Protein AF-A0A081AVR0-F1 (afdb_monomer)

Secondary structure (DSSP, 8-state):
------TTHHHHHHHHHHHHHHHHHHHHHHHHHHHS-TT-HHHHHHHHHHHHHHHHHHHHHHHHHHHHHHHHHHHHHS----------

InterPro domains:
  IPR028036 Distal membrane-arm assembly complex protein 1-like domain [PF15055] (10-32)

pLDDT: mean 73.49, std 20.42, range [31.08, 95.56]

Nearest PDB structures (foldseek):
  6grj-assembly1_B  TM=6.802E-01  e=3.804E+00  Aeromonas hydrophila
  7a0g-assembly1_III  TM=4.298E-01  e=4.035E+00  Serratia marcescens
  6grj-assembly1_I  TM=4.299E-01  e=5.423E+00  Aeromonas hydrophila

Sequence (88 aa):
MAAESPATEDCLGCRLTGSATLLGVGAYFLNERSKLPRHDLGQRRWLLICAGSFAAAGVWRATTHLFETPAATAAAKSSPTTRPDTQP

Organism: NCBI:txid1317066

Radius of gyration: 22.41 Å; Cα contacts (8 Å, |Δi|>4): 43; chains: 1; bounding box: 58×29×61 Å

Foldseek 3Di:
DDPDDPPPPVLLVVLLVQLVVLQVQLVVLVVVLVVDDPVPVVSNVVSNVSSVVSNVVSVCSNCVVVVCVVVVVVVVVPDDPPDDDDDD

Structure (mmCIF, N/CA/C/O backbone):
data_AF-A0A081AVR0-F1
#
_entry.id   AF-A0A081AVR0-F1
#
loop_
_atom_site.group_PDB
_atom_site.id
_atom_site.type_symbol
_atom_site.label_atom_id
_atom_site.label_alt_id
_atom_site.label_comp_id
_atom_site.label_asym_id
_atom_site.label_entity_id
_atom_site.label_seq_id
_atom_site.pdbx_PDB_ins_code
_atom_site.Cartn_x
_atom_site.Cartn_y
_atom_site.Cartn_z
_atom_site.occupancy
_atom_site.B_iso_or_equiv
_atom_site.auth_seq_id
_atom_site.auth_comp_id
_atom_site.auth_asym_id
_atom_site.auth_atom_id
_atom_site.pdbx_PDB_model_num
ATOM 1 N N . MET A 1 1 ? 30.298 -15.690 -28.915 1.00 31.08 1 MET A N 1
ATOM 2 C CA . MET A 1 1 ? 29.227 -16.028 -27.956 1.00 31.08 1 MET A CA 1
ATOM 3 C C . MET A 1 1 ? 28.499 -14.735 -27.658 1.00 31.08 1 MET A C 1
ATOM 5 O O . MET A 1 1 ?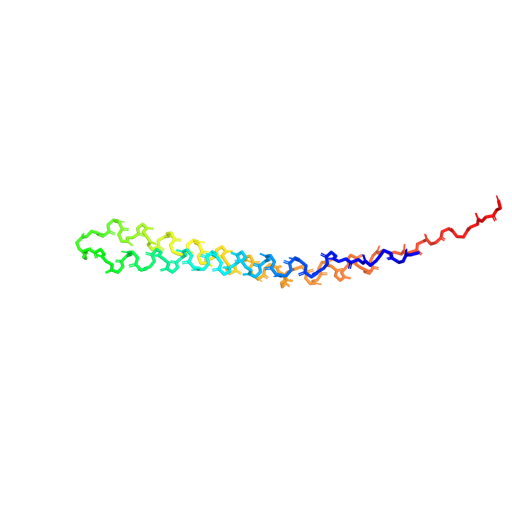 29.156 -13.768 -27.294 1.00 31.08 1 MET A O 1
ATOM 9 N N . ALA A 1 2 ? 27.209 -14.678 -27.981 1.00 37.31 2 ALA A N 1
ATOM 10 C CA . ALA A 1 2 ? 26.391 -13.481 -27.849 1.00 37.31 2 ALA A CA 1
ATOM 11 C C . ALA A 1 2 ? 26.218 -13.142 -26.364 1.00 37.31 2 ALA A C 1
ATOM 13 O O . ALA A 1 2 ? 25.757 -13.978 -25.593 1.00 37.31 2 ALA A O 1
ATOM 14 N N . ALA A 1 3 ? 26.613 -11.934 -25.968 1.00 42.38 3 ALA A N 1
ATOM 15 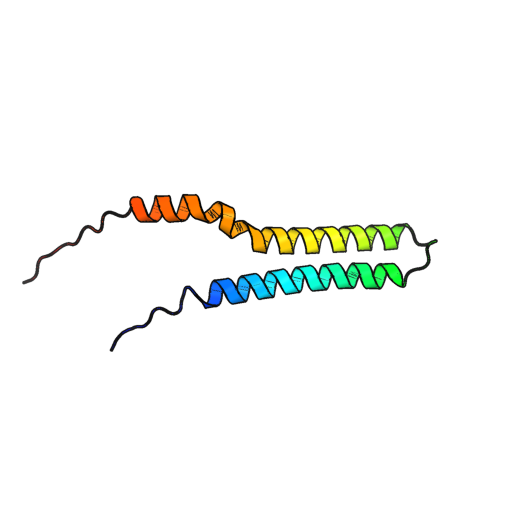C CA . ALA A 1 3 ? 26.177 -11.362 -24.706 1.00 42.38 3 ALA A CA 1
ATOM 16 C C . ALA A 1 3 ? 24.739 -10.874 -24.917 1.00 42.38 3 ALA A C 1
ATOM 18 O O . ALA A 1 3 ? 24.503 -9.758 -25.379 1.00 42.38 3 ALA A O 1
ATOM 19 N N . GLU A 1 4 ? 23.792 -11.776 -24.674 1.00 39.91 4 GLU A N 1
ATOM 20 C CA . GLU A 1 4 ? 22.383 -11.459 -24.464 1.00 39.91 4 GLU A CA 1
ATOM 21 C C . GLU A 1 4 ? 22.300 -10.341 -23.415 1.00 39.91 4 GLU A C 1
ATOM 23 O O . GLU A 1 4 ? 23.007 -10.386 -22.410 1.00 39.91 4 GLU A O 1
ATOM 28 N N . SER A 1 5 ? 21.517 -9.297 -23.678 1.00 45.88 5 SER A N 1
ATOM 29 C CA . SER A 1 5 ? 21.341 -8.166 -22.765 1.00 45.88 5 SER A CA 1
ATOM 30 C C . SER A 1 5 ? 20.073 -8.402 -21.933 1.00 45.88 5 SER A C 1
ATOM 32 O O . SER A 1 5 ? 18.986 -8.228 -22.478 1.00 45.88 5 SER A O 1
ATOM 34 N N . PRO A 1 6 ? 20.160 -8.790 -20.640 1.00 46.56 6 PRO A N 1
ATOM 35 C CA . PRO A 1 6 ? 18.989 -9.047 -19.801 1.00 46.56 6 PRO A CA 1
ATOM 36 C C . PRO A 1 6 ? 18.589 -7.821 -18.959 1.00 46.56 6 PRO A C 1
ATOM 38 O O . PRO A 1 6 ? 17.895 -7.945 -17.961 1.00 46.56 6 PRO A O 1
ATOM 41 N N . ALA A 1 7 ? 19.046 -6.610 -19.293 1.00 49.94 7 ALA A N 1
ATOM 42 C CA . ALA A 1 7 ? 18.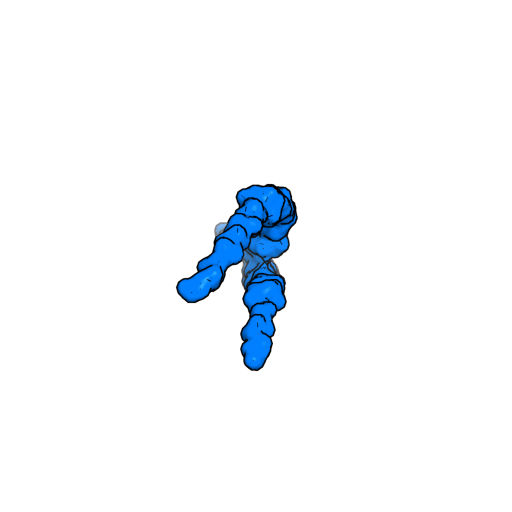917 -5.466 -18.382 1.00 49.94 7 ALA A CA 1
ATOM 43 C C . ALA A 1 7 ? 17.500 -4.850 -18.321 1.00 49.94 7 ALA A C 1
ATOM 45 O O . ALA A 1 7 ? 17.194 -4.086 -17.402 1.00 49.94 7 ALA A O 1
ATOM 46 N N . THR A 1 8 ? 16.627 -5.145 -19.288 1.00 52.06 8 THR A N 1
ATOM 47 C CA . THR A 1 8 ? 15.323 -4.474 -19.421 1.00 52.06 8 THR A CA 1
ATOM 48 C C . THR A 1 8 ? 14.154 -5.198 -18.747 1.00 52.06 8 THR A C 1
ATOM 50 O O . THR A 1 8 ? 13.191 -4.529 -18.371 1.00 52.06 8 THR A O 1
ATOM 53 N N . GLU A 1 9 ? 14.218 -6.517 -18.529 1.00 53.22 9 GLU A N 1
ATOM 54 C CA . GLU A 1 9 ? 13.100 -7.286 -17.941 1.00 53.22 9 GLU A CA 1
ATOM 55 C C . GLU A 1 9 ? 13.091 -7.276 -16.401 1.00 53.22 9 GLU A C 1
ATOM 57 O O . GLU A 1 9 ? 12.023 -7.157 -15.791 1.00 53.22 9 GLU A O 1
ATOM 62 N N . ASP A 1 10 ? 14.258 -7.245 -15.751 1.00 57.06 10 ASP A N 1
ATOM 63 C CA . ASP A 1 10 ? 14.352 -7.206 -14.283 1.00 57.06 10 ASP A CA 1
ATOM 64 C C . ASP A 1 10 ? 13.833 -5.888 -13.680 1.00 57.06 10 ASP A C 1
ATOM 66 O O . ASP A 1 10 ? 13.295 -5.856 -12.569 1.00 57.06 10 ASP A O 1
ATOM 70 N N . CYS A 1 11 ? 13.914 -4.782 -14.427 1.00 70.69 11 CYS A N 1
ATOM 71 C CA . CYS A 1 11 ? 13.472 -3.467 -13.962 1.00 70.69 11 CYS A CA 1
ATOM 72 C C . CYS A 1 11 ? 11.949 -3.378 -13.791 1.00 70.69 11 CYS A C 1
ATOM 74 O O . CYS A 1 11 ? 11.472 -2.748 -12.841 1.00 70.69 11 CYS A O 1
ATOM 76 N N . LEU A 1 12 ? 11.180 -4.001 -14.691 1.00 75.31 12 LEU A N 1
ATOM 77 C CA . LEU A 1 12 ? 9.717 -3.943 -14.656 1.00 75.31 12 LEU A CA 1
ATOM 78 C C . LEU A 1 12 ? 9.162 -4.851 -13.554 1.00 75.31 12 LEU A C 1
ATOM 80 O O . LEU A 1 12 ? 8.301 -4.416 -12.786 1.00 75.31 12 LEU A O 1
ATOM 84 N N . GLY A 1 13 ? 9.733 -6.050 -13.392 1.00 77.50 13 GLY A N 1
ATOM 85 C CA . GLY A 1 13 ? 9.421 -6.957 -12.284 1.00 77.50 13 GLY A CA 1
ATOM 86 C C . GLY A 1 13 ? 9.764 -6.360 -10.915 1.00 77.50 13 GLY A C 1
ATOM 87 O O . GLY A 1 13 ? 8.926 -6.363 -10.007 1.00 77.50 13 GLY A O 1
ATOM 88 N N . CYS A 1 14 ? 10.949 -5.756 -10.770 1.00 82.31 14 CYS A N 1
ATOM 89 C CA . CYS A 1 14 ? 11.356 -5.083 -9.532 1.00 82.31 14 CYS A CA 1
ATOM 90 C C . CYS A 1 14 ? 10.488 -3.855 -9.217 1.00 82.31 14 CYS A C 1
ATOM 92 O O . CYS A 1 14 ? 10.146 -3.615 -8.054 1.00 82.31 14 CYS A O 1
ATOM 94 N N . ARG A 1 15 ? 10.104 -3.064 -10.232 1.00 80.25 15 ARG A N 1
ATOM 95 C CA . ARG A 1 15 ? 9.194 -1.921 -10.051 1.00 80.25 15 ARG A CA 1
ATOM 96 C C . ARG A 1 15 ? 7.805 -2.389 -9.629 1.00 80.25 15 ARG A C 1
ATOM 98 O O . ARG A 1 15 ? 7.305 -1.886 -8.625 1.00 80.25 15 ARG A O 1
ATOM 105 N N . LEU A 1 16 ? 7.222 -3.364 -10.329 1.00 86.38 16 LEU A N 1
ATOM 106 C CA . LEU A 1 16 ? 5.892 -3.889 -10.018 1.00 86.38 16 LEU A CA 1
ATOM 107 C C . LEU A 1 16 ? 5.849 -4.488 -8.610 1.00 86.38 16 LEU A C 1
ATOM 109 O O . LEU A 1 16 ? 4.977 -4.133 -7.822 1.00 86.38 16 LEU A O 1
ATOM 113 N N . THR A 1 17 ? 6.827 -5.327 -8.266 1.00 89.81 17 THR A N 1
ATOM 114 C CA . THR A 1 17 ? 6.922 -5.952 -6.939 1.00 89.81 17 THR A CA 1
ATOM 115 C C . THR A 1 17 ? 7.114 -4.901 -5.848 1.00 89.81 17 THR A C 1
ATOM 117 O O . THR A 1 17 ? 6.443 -4.947 -4.818 1.00 89.81 17 THR A O 1
ATOM 120 N N . GLY A 1 18 ? 7.969 -3.898 -6.079 1.00 87.31 18 GLY A N 1
ATOM 121 C CA . GLY A 1 18 ? 8.169 -2.791 -5.143 1.00 87.31 18 GLY A CA 1
ATOM 122 C C . GLY A 1 18 ? 6.902 -1.957 -4.935 1.00 87.31 18 GLY A C 1
ATOM 123 O O . GLY A 1 18 ? 6.536 -1.663 -3.798 1.00 87.31 18 GLY A O 1
ATOM 124 N N . SER A 1 19 ? 6.190 -1.621 -6.010 1.00 89.19 19 SER A N 1
ATOM 125 C CA . SER A 1 19 ? 4.912 -0.907 -5.940 1.00 89.19 19 SER A CA 1
ATOM 126 C C . SER A 1 19 ? 3.824 -1.729 -5.249 1.00 89.19 19 SER A C 1
ATOM 128 O O . SER A 1 19 ? 3.127 -1.198 -4.386 1.00 89.19 19 SER A O 1
ATOM 130 N N . ALA A 1 20 ? 3.708 -3.022 -5.560 1.00 91.50 20 ALA A N 1
ATOM 131 C CA . ALA A 1 20 ? 2.771 -3.931 -4.905 1.00 91.50 20 ALA A CA 1
ATOM 132 C C . ALA A 1 20 ? 3.074 -4.072 -3.408 1.00 91.50 20 ALA A C 1
ATOM 134 O O . ALA A 1 20 ? 2.158 -4.046 -2.591 1.00 91.50 20 ALA A O 1
ATOM 135 N N . THR A 1 21 ? 4.355 -4.134 -3.034 1.00 94.31 21 THR A N 1
ATOM 136 C CA . THR A 1 21 ? 4.782 -4.166 -1.629 1.00 94.31 21 THR A CA 1
ATOM 137 C C . THR A 1 21 ? 4.362 -2.890 -0.901 1.00 94.31 21 THR A C 1
ATOM 139 O O . THR A 1 21 ? 3.771 -2.965 0.173 1.00 94.31 21 THR A O 1
ATOM 142 N N . LEU A 1 22 ? 4.599 -1.713 -1.493 1.00 92.50 22 LEU A N 1
ATOM 143 C CA . LEU A 1 22 ? 4.197 -0.427 -0.910 1.00 92.50 22 LEU A CA 1
ATOM 144 C C . LEU A 1 22 ? 2.673 -0.325 -0.741 1.00 92.50 22 LEU A C 1
ATOM 146 O O . LEU A 1 22 ? 2.195 0.089 0.316 1.00 92.50 22 LEU A O 1
ATOM 150 N N . LEU A 1 23 ? 1.904 -0.764 -1.740 1.00 92.81 23 LEU A N 1
ATOM 151 C CA . LEU A 1 23 ? 0.445 -0.840 -1.645 1.00 92.81 23 LEU A CA 1
ATOM 152 C C . LEU A 1 23 ? -0.006 -1.823 -0.557 1.00 92.81 23 LEU A C 1
ATOM 154 O O . LEU A 1 23 ? -0.906 -1.501 0.217 1.00 92.81 23 LEU A O 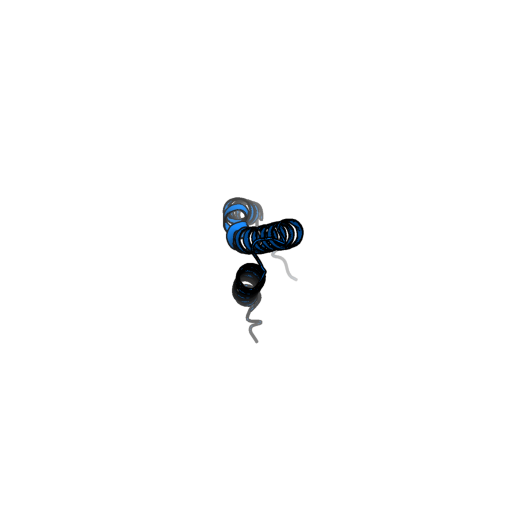1
ATOM 158 N N . GLY A 1 24 ? 0.643 -2.984 -0.457 1.00 94.12 24 GLY A N 1
ATOM 159 C CA . GLY A 1 24 ? 0.376 -3.988 0.572 1.00 94.12 24 GLY A CA 1
ATOM 160 C C . GLY A 1 24 ? 0.629 -3.461 1.984 1.00 94.12 24 GLY A C 1
ATOM 161 O O . GLY A 1 24 ? -0.212 -3.635 2.863 1.00 94.12 24 GLY A O 1
ATOM 162 N N . VAL A 1 25 ? 1.730 -2.737 2.195 1.00 94.88 25 VAL A N 1
ATOM 163 C CA . VAL A 1 25 ? 2.022 -2.059 3.468 1.00 94.88 25 VAL A CA 1
ATOM 164 C C . VAL A 1 25 ? 0.963 -0.994 3.774 1.00 94.88 25 VAL A C 1
ATOM 166 O O . VAL A 1 25 ? 0.465 -0.921 4.898 1.00 94.88 25 VAL A O 1
ATOM 169 N N . GLY A 1 26 ? 0.549 -0.204 2.780 1.00 93.00 26 GLY A N 1
ATOM 170 C CA . GLY A 1 26 ? -0.546 0.756 2.943 1.00 93.00 26 GLY A CA 1
ATOM 171 C C . GLY A 1 26 ? -1.866 0.089 3.351 1.00 93.00 26 GLY A C 1
ATOM 172 O O . GLY A 1 26 ? -2.533 0.541 4.285 1.00 93.00 26 GLY A O 1
ATOM 173 N N . ALA A 1 27 ? -2.213 -1.029 2.709 1.00 93.62 27 ALA A N 1
ATOM 174 C CA . ALA A 1 27 ? -3.385 -1.834 3.047 1.00 93.62 27 ALA A CA 1
ATOM 175 C C . ALA A 1 27 ? -3.281 -2.452 4.452 1.00 93.62 27 ALA A C 1
ATOM 177 O O . ALA A 1 27 ? -4.270 -2.472 5.186 1.00 93.62 27 ALA A O 1
ATOM 178 N N . TYR A 1 28 ? -2.088 -2.884 4.868 1.00 93.69 28 TYR A N 1
ATOM 179 C CA . TYR A 1 28 ? -1.838 -3.364 6.225 1.00 93.69 28 TYR A CA 1
ATOM 180 C C . TYR A 1 28 ? -2.135 -2.282 7.272 1.00 93.69 28 TYR A C 1
ATOM 182 O O . TYR A 1 28 ? -2.856 -2.544 8.234 1.00 93.69 28 TYR A O 1
ATOM 190 N N . PHE A 1 29 ? -1.680 -1.043 7.063 1.00 92.38 29 PHE A N 1
ATOM 191 C CA . PHE A 1 29 ? -2.000 0.065 7.971 1.00 92.38 29 PHE A CA 1
ATOM 192 C C . PHE A 1 29 ? -3.505 0.377 8.029 1.00 92.38 29 PHE A C 1
ATOM 194 O O . PHE A 1 29 ? -4.029 0.698 9.099 1.00 92.38 29 PHE A O 1
ATOM 201 N N . LEU A 1 30 ? -4.230 0.241 6.912 1.00 91.94 30 LEU A N 1
ATOM 202 C CA . LEU A 1 30 ? -5.695 0.354 6.902 1.00 91.94 30 LEU A CA 1
ATOM 203 C C . LEU A 1 30 ? -6.366 -0.778 7.687 1.00 91.94 30 LEU A C 1
ATOM 205 O O . LEU A 1 30 ? -7.325 -0.530 8.422 1.00 91.94 30 LEU A O 1
ATOM 209 N N . ASN A 1 31 ? -5.847 -1.999 7.570 1.00 93.62 31 ASN A N 1
ATOM 210 C CA . ASN A 1 31 ? -6.317 -3.143 8.340 1.00 93.62 31 ASN A CA 1
ATOM 211 C C . ASN A 1 31 ? -6.075 -2.942 9.844 1.00 93.62 31 ASN A C 1
ATOM 213 O O . ASN A 1 31 ? -7.003 -3.109 10.632 1.00 93.62 31 ASN A O 1
ATOM 217 N N . GLU A 1 32 ? -4.887 -2.494 10.255 1.00 92.19 32 GLU A N 1
ATOM 218 C CA . GLU A 1 32 ? -4.590 -2.168 11.659 1.00 92.19 32 GLU A CA 1
ATOM 219 C C . GLU A 1 32 ? -5.505 -1.061 12.197 1.00 92.19 32 GLU A C 1
ATOM 221 O O . GLU A 1 32 ? -6.056 -1.168 13.293 1.00 92.19 32 GLU A O 1
ATOM 226 N N . ARG A 1 33 ? -5.791 -0.035 11.388 1.00 91.00 33 ARG A N 1
ATOM 227 C CA . ARG A 1 33 ? -6.763 1.007 11.745 1.00 91.00 33 ARG A CA 1
ATOM 228 C C . ARG A 1 33 ? -8.162 0.444 12.011 1.00 91.00 33 ARG A C 1
ATOM 230 O O . ARG A 1 33 ? -8.879 0.987 12.855 1.00 91.00 33 ARG A O 1
ATOM 237 N N . SER A 1 34 ? -8.573 -0.600 11.290 1.00 88.88 34 SER A N 1
ATOM 238 C CA . SER A 1 34 ? -9.899 -1.212 11.453 1.00 88.88 34 SER A CA 1
ATOM 239 C C . SER A 1 34 ? -10.065 -1.902 12.813 1.00 88.88 34 SER A C 1
ATOM 241 O O . SER A 1 34 ? -11.165 -1.894 13.362 1.00 88.88 34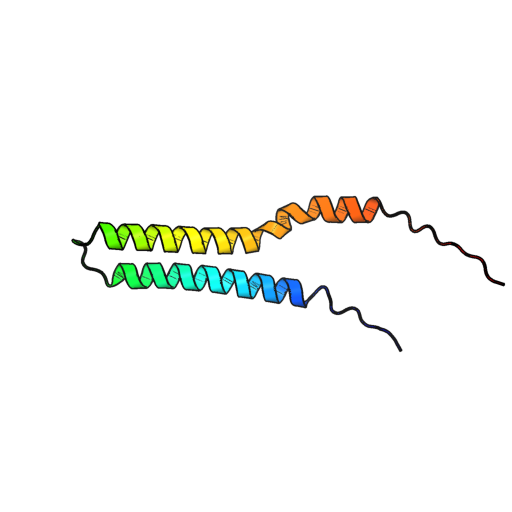 SER A O 1
ATOM 243 N N . LYS A 1 35 ? -8.960 -2.392 13.390 1.00 90.75 35 LYS A N 1
ATOM 244 C CA . LYS A 1 35 ? -8.912 -3.068 14.693 1.00 90.75 35 LYS A CA 1
ATOM 245 C C . LYS A 1 35 ? -8.900 -2.100 15.881 1.00 90.75 35 LYS A C 1
ATOM 247 O O . LYS A 1 35 ? -9.139 -2.516 17.009 1.00 90.75 35 LYS A O 1
ATOM 252 N N . LEU A 1 36 ? -8.635 -0.813 15.646 1.00 87.19 36 LEU A N 1
ATOM 253 C CA . LEU A 1 36 ? -8.525 0.191 16.706 1.00 87.19 36 LEU A CA 1
ATOM 254 C C . LEU A 1 36 ? -9.885 0.755 17.150 1.00 87.19 36 LEU A C 1
ATOM 256 O O . LEU A 1 36 ? -10.707 1.108 16.284 1.00 87.19 36 LEU A O 1
ATOM 260 N N . PRO A 1 37 ? -10.091 0.955 18.472 1.00 86.12 37 PRO A N 1
ATOM 261 C CA . PRO A 1 37 ? -11.264 1.630 19.017 1.00 86.12 37 PRO A CA 1
ATOM 262 C C . PRO A 1 37 ? -11.481 3.000 18.369 1.00 86.12 37 PRO A C 1
ATOM 264 O O . PRO A 1 37 ? -10.539 3.728 18.059 1.00 86.12 37 PRO A O 1
ATOM 267 N N . ARG A 1 38 ? -12.746 3.385 18.155 1.00 83.81 38 ARG A N 1
ATOM 268 C CA . ARG A 1 38 ? -13.089 4.672 17.512 1.00 83.81 38 ARG A CA 1
ATOM 269 C C . ARG A 1 38 ? -12.715 5.896 18.356 1.00 83.81 38 ARG A C 1
ATOM 271 O O . ARG A 1 38 ? -12.569 6.973 17.790 1.00 83.81 38 ARG A O 1
ATOM 278 N N . HIS A 1 39 ? -12.540 5.706 19.662 1.00 86.56 39 HIS A N 1
ATOM 279 C CA . HIS A 1 39 ? -12.080 6.714 20.617 1.00 86.56 39 HIS A CA 1
ATOM 280 C C . HIS A 1 39 ? -10.628 7.161 20.359 1.00 86.56 39 HIS A C 1
ATOM 282 O O . HIS A 1 39 ? -10.309 8.331 20.556 1.00 86.56 39 HIS A O 1
ATOM 288 N N . ASP A 1 40 ? -9.767 6.280 19.836 1.00 87.50 40 ASP A N 1
ATOM 289 C CA . ASP A 1 40 ? -8.342 6.576 19.631 1.00 87.50 40 ASP A CA 1
ATOM 290 C C . ASP A 1 40 ? -8.101 7.306 18.304 1.00 87.50 40 ASP A C 1
ATOM 292 O O . ASP A 1 40 ? -7.471 6.811 17.362 1.00 87.50 40 ASP A O 1
ATOM 296 N N . LEU A 1 41 ? -8.641 8.524 18.217 1.00 88.25 41 LEU A N 1
ATOM 297 C CA . LEU A 1 41 ? -8.618 9.358 17.014 1.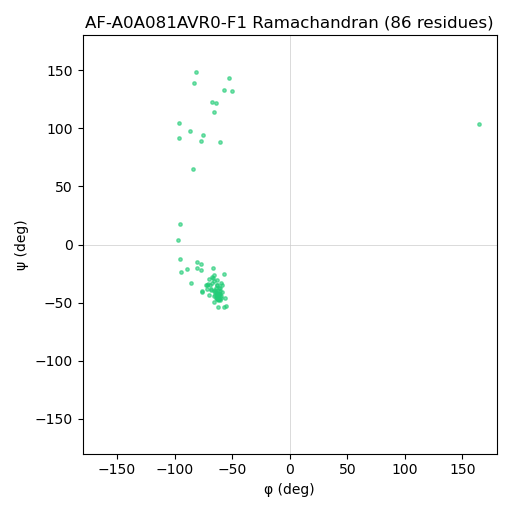00 88.25 41 LEU A CA 1
ATOM 298 C C . LEU A 1 41 ? -7.194 9.694 16.553 1.00 88.25 41 LEU A C 1
ATOM 300 O O . LEU A 1 41 ? -6.937 9.712 15.348 1.00 88.25 41 LEU A O 1
ATOM 304 N N . GLY A 1 42 ? -6.266 9.922 17.489 1.00 91.00 42 GLY A N 1
ATOM 305 C CA . GLY A 1 42 ? -4.868 10.238 17.184 1.00 91.00 42 GLY A CA 1
ATOM 306 C C . GLY A 1 42 ? -4.171 9.101 16.437 1.00 91.00 42 GLY A C 1
ATOM 307 O O . GLY A 1 42 ? -3.676 9.296 15.327 1.00 91.00 42 GLY A O 1
ATOM 308 N N . GLN A 1 43 ? -4.220 7.890 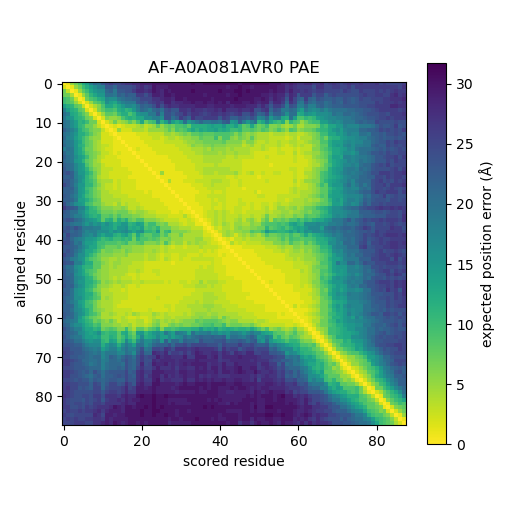16.996 1.00 90.31 43 GLN A N 1
ATOM 309 C CA . GLN A 1 43 ? -3.603 6.705 16.397 1.00 90.31 43 GLN A CA 1
ATOM 310 C C . GLN A 1 43 ? -4.273 6.328 15.069 1.00 90.31 43 GLN A C 1
ATOM 312 O O . GLN A 1 43 ? -3.595 6.050 14.079 1.00 90.31 43 GLN A O 1
ATOM 317 N N . ARG A 1 44 ? -5.609 6.418 14.993 1.00 90.62 44 ARG A N 1
ATOM 318 C CA . ARG A 1 44 ? -6.361 6.190 13.748 1.00 90.62 44 ARG A CA 1
ATOM 319 C C . ARG A 1 44 ? -5.991 7.173 12.637 1.00 90.62 44 ARG A C 1
ATOM 321 O O . ARG A 1 44 ? -5.969 6.776 11.471 1.00 90.62 44 ARG A O 1
ATOM 328 N N . ARG A 1 45 ? -5.736 8.441 12.974 1.00 93.50 45 ARG A N 1
ATOM 329 C CA . ARG A 1 45 ? -5.303 9.465 12.012 1.00 93.50 45 ARG A CA 1
ATOM 330 C C . ARG A 1 45 ? -3.862 9.231 11.570 1.00 93.50 45 ARG A C 1
ATOM 332 O O . ARG A 1 45 ? -3.581 9.365 10.385 1.00 93.50 45 ARG A O 1
ATOM 339 N N . TRP A 1 46 ? -2.990 8.815 12.484 1.00 93.69 46 TRP A N 1
ATOM 340 C CA . TRP A 1 46 ? -1.602 8.479 12.165 1.00 93.69 46 TRP A CA 1
ATOM 341 C C . TRP A 1 46 ? -1.510 7.315 11.172 1.00 93.69 46 TRP A C 1
ATOM 343 O O . TRP A 1 46 ? -0.859 7.429 10.138 1.00 93.69 46 TRP A O 1
ATOM 353 N N . LEU A 1 47 ? -2.264 6.239 11.409 1.00 92.50 47 LEU A N 1
ATOM 354 C CA . LEU A 1 47 ? -2.321 5.085 10.504 1.00 92.50 47 LEU A CA 1
ATOM 355 C C . LEU A 1 47 ? -2.878 5.434 9.122 1.00 92.50 47 LEU A C 1
ATOM 357 O O . LEU A 1 47 ? -2.425 4.890 8.118 1.00 92.50 47 LEU A O 1
ATOM 361 N N . LEU A 1 48 ? -3.842 6.356 9.057 1.00 92.38 48 LEU A N 1
ATOM 362 C CA . LEU A 1 48 ? -4.341 6.883 7.788 1.00 92.38 48 LEU A CA 1
ATOM 363 C C . LEU A 1 48 ? -3.265 7.626 7.004 1.00 92.38 48 LEU A C 1
ATOM 365 O O . LEU A 1 48 ? -3.174 7.452 5.791 1.00 92.38 48 LEU A O 1
ATOM 369 N N . ILE A 1 49 ? -2.477 8.455 7.691 1.00 95.56 49 ILE A N 1
ATOM 370 C CA . ILE A 1 49 ? -1.375 9.191 7.072 1.00 95.56 49 ILE A CA 1
ATOM 371 C C . ILE A 1 49 ? -0.356 8.192 6.520 1.00 95.56 49 ILE A C 1
ATOM 373 O O . ILE A 1 49 ? -0.023 8.283 5.344 1.00 95.56 49 ILE A O 1
ATOM 377 N N . CYS A 1 50 ? 0.044 7.180 7.299 1.00 91.62 50 CYS A N 1
ATOM 378 C CA . CYS A 1 50 ? 0.920 6.109 6.811 1.00 91.62 50 CYS A CA 1
ATOM 379 C C . CYS A 1 50 ? 0.361 5.410 5.582 1.00 91.62 50 CYS A C 1
ATOM 381 O O . CYS A 1 50 ? 1.052 5.295 4.572 1.00 91.62 50 CYS A O 1
ATOM 383 N N . ALA A 1 51 ? -0.887 4.948 5.666 1.00 93.25 51 ALA A N 1
ATOM 384 C CA . ALA A 1 51 ? -1.538 4.249 4.572 1.00 93.25 51 ALA A CA 1
ATOM 385 C C . ALA A 1 51 ? -1.541 5.099 3.297 1.00 93.25 51 ALA A C 1
ATOM 387 O O . ALA A 1 51 ? -1.169 4.610 2.231 1.00 93.25 51 ALA A O 1
ATOM 388 N N . GLY A 1 52 ? -1.895 6.381 3.423 1.00 92.12 52 GLY A N 1
ATOM 389 C CA . GLY A 1 52 ? -1.872 7.341 2.326 1.00 92.12 52 GLY A CA 1
ATOM 390 C C . GLY A 1 52 ? -0.471 7.542 1.748 1.00 92.12 52 GLY A C 1
ATOM 391 O O . GLY A 1 52 ? -0.309 7.477 0.533 1.00 92.12 52 GLY A O 1
ATOM 392 N N . SER A 1 53 ? 0.548 7.724 2.591 1.00 94.44 53 SER A N 1
ATOM 393 C CA . SER A 1 53 ? 1.937 7.908 2.153 1.00 94.44 53 SER A CA 1
ATOM 394 C C . SER A 1 53 ? 2.480 6.692 1.404 1.00 94.44 53 SER A C 1
ATOM 396 O O . SER A 1 53 ? 3.060 6.849 0.332 1.00 94.44 53 SER A O 1
ATOM 398 N N . PHE A 1 54 ? 2.267 5.479 1.922 1.00 93.50 54 PHE A N 1
ATOM 399 C CA . PHE A 1 54 ? 2.727 4.251 1.267 1.00 93.50 54 PHE A CA 1
ATOM 400 C C . PHE A 1 54 ? 1.964 3.965 -0.028 1.00 93.50 54 PHE A C 1
ATOM 402 O O . PHE A 1 54 ? 2.581 3.595 -1.028 1.00 93.50 54 PHE A O 1
ATOM 409 N N . ALA A 1 55 ? 0.652 4.209 -0.053 1.00 92.50 55 ALA A N 1
ATOM 410 C CA . ALA A 1 55 ? -0.135 4.079 -1.273 1.00 92.50 55 ALA A CA 1
ATOM 411 C C . ALA A 1 55 ? 0.317 5.082 -2.345 1.00 92.50 55 ALA A C 1
ATOM 413 O O . ALA A 1 55 ? 0.572 4.690 -3.484 1.00 92.50 55 ALA A O 1
ATOM 414 N N . ALA A 1 56 ? 0.495 6.354 -1.975 1.00 91.31 56 ALA A N 1
ATOM 415 C CA . ALA A 1 56 ? 0.995 7.387 -2.876 1.00 91.31 56 ALA A CA 1
ATOM 416 C C . ALA A 1 56 ? 2.400 7.053 -3.397 1.00 91.31 56 ALA A C 1
ATOM 418 O O . ALA A 1 56 ? 2.643 7.172 -4.594 1.00 91.31 56 ALA A O 1
ATOM 419 N N . ALA A 1 57 ? 3.303 6.567 -2.540 1.00 90.69 57 ALA A N 1
ATOM 420 C CA . ALA A 1 57 ? 4.639 6.137 -2.947 1.00 90.69 57 ALA A CA 1
ATOM 421 C C . ALA A 1 57 ? 4.599 4.945 -3.921 1.00 90.69 57 ALA A C 1
ATOM 423 O O . ALA A 1 57 ? 5.339 4.932 -4.906 1.00 90.69 57 ALA A O 1
ATOM 424 N N . GLY A 1 58 ? 3.723 3.962 -3.681 1.00 88.38 58 GLY A N 1
ATOM 425 C CA . GLY A 1 58 ? 3.530 2.810 -4.564 1.00 88.38 58 GLY A CA 1
ATOM 426 C C . GLY A 1 58 ? 3.007 3.207 -5.944 1.00 88.38 58 GLY A C 1
ATOM 427 O O . GLY A 1 58 ? 3.564 2.772 -6.955 1.00 88.38 58 GLY A O 1
ATOM 428 N N . VAL A 1 59 ? 1.993 4.081 -5.984 1.00 88.62 59 VAL A N 1
ATOM 429 C CA . VAL A 1 59 ? 1.422 4.634 -7.225 1.00 88.62 59 VAL A CA 1
ATOM 430 C C . VAL A 1 59 ? 2.436 5.509 -7.952 1.00 88.62 59 VAL A C 1
ATOM 432 O O . VAL A 1 59 ? 2.606 5.360 -9.158 1.00 88.62 59 VAL A O 1
ATOM 435 N N . TRP A 1 60 ? 3.153 6.380 -7.242 1.00 87.12 60 TRP A N 1
ATOM 436 C CA . TRP A 1 60 ? 4.206 7.208 -7.825 1.00 87.12 60 TRP A CA 1
ATOM 437 C C . TRP A 1 60 ? 5.268 6.337 -8.495 1.00 87.12 60 TRP A C 1
ATOM 439 O O . TRP A 1 60 ? 5.507 6.469 -9.690 1.00 87.12 60 TRP A O 1
ATOM 449 N N . ARG A 1 61 ? 5.826 5.361 -7.765 1.00 83.69 61 ARG A N 1
ATOM 450 C CA . ARG A 1 61 ? 6.826 4.417 -8.289 1.00 83.69 61 ARG A CA 1
ATOM 451 C C . ARG A 1 61 ? 6.304 3.599 -9.475 1.00 83.69 61 ARG A C 1
ATOM 453 O O . ARG A 1 61 ? 7.076 3.281 -10.375 1.00 83.69 61 ARG A O 1
ATOM 460 N N . ALA A 1 62 ? 5.008 3.284 -9.492 1.00 84.06 62 ALA A N 1
ATOM 461 C CA . ALA A 1 62 ? 4.379 2.600 -10.614 1.00 84.06 62 ALA A CA 1
ATOM 462 C C . ALA A 1 62 ? 4.212 3.522 -11.827 1.00 84.06 62 ALA A C 1
ATOM 464 O O . ALA A 1 62 ? 4.340 3.048 -12.944 1.00 84.06 62 ALA A O 1
ATOM 465 N N . THR A 1 63 ? 3.949 4.818 -1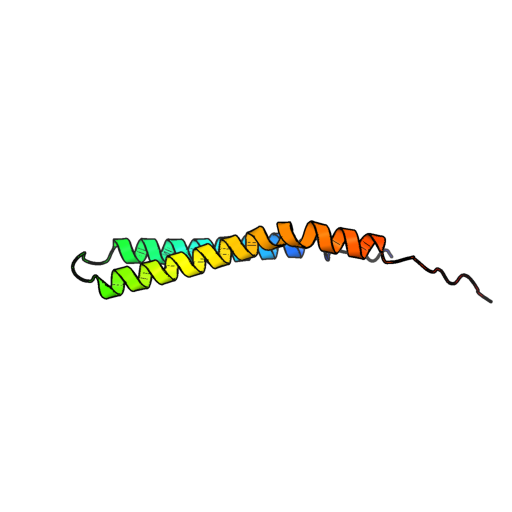1.635 1.00 81.12 63 THR A N 1
ATOM 466 C CA . THR A 1 63 ? 3.593 5.774 -12.701 1.00 81.12 63 THR A CA 1
ATOM 467 C C . THR A 1 63 ? 4.772 6.574 -13.257 1.00 81.12 63 THR A C 1
ATOM 469 O O . THR A 1 63 ? 4.636 7.157 -14.331 1.00 81.12 63 THR A O 1
ATOM 472 N N . THR A 1 64 ? 5.950 6.568 -12.620 1.00 75.31 64 THR A N 1
ATOM 473 C CA . THR A 1 64 ? 7.118 7.345 -13.090 1.00 75.31 64 THR A CA 1
ATOM 474 C C . THR A 1 64 ? 7.555 7.025 -14.528 1.00 75.31 64 THR A C 1
ATOM 476 O O . THR A 1 64 ? 8.094 7.898 -15.203 1.00 75.31 64 THR A O 1
ATOM 479 N N . HIS A 1 65 ? 7.272 5.823 -15.045 1.00 61.44 65 HIS A N 1
ATOM 480 C CA . HIS A 1 65 ? 7.577 5.453 -16.437 1.00 61.44 65 HIS A CA 1
ATOM 481 C C . HIS A 1 65 ? 6.774 6.258 -17.479 1.00 61.44 65 HIS A C 1
ATOM 483 O O . HIS A 1 65 ? 7.246 6.465 -18.600 1.00 61.44 65 HIS A O 1
ATOM 489 N N . LEU A 1 66 ? 5.587 6.762 -17.116 1.00 58.94 66 LEU A N 1
ATOM 490 C CA . LEU A 1 66 ? 4.777 7.611 -17.997 1.00 58.94 66 LEU A CA 1
ATOM 491 C C . LEU A 1 66 ? 5.501 8.929 -18.317 1.00 58.94 66 LEU A C 1
ATOM 493 O O . LEU A 1 66 ? 5.360 9.461 -19.415 1.00 58.94 66 LEU A O 1
ATOM 497 N N . PHE A 1 67 ? 6.332 9.415 -17.392 1.00 54.47 67 PHE A N 1
ATOM 498 C CA . PHE A 1 67 ? 7.130 10.631 -17.562 1.00 54.47 67 PHE A CA 1
ATOM 499 C C . PHE A 1 67 ? 8.512 10.375 -18.191 1.00 54.47 67 PHE A C 1
ATOM 501 O O . PHE A 1 67 ? 9.080 11.287 -18.786 1.00 54.47 67 PHE A O 1
ATOM 508 N N . GLU A 1 68 ? 9.043 9.147 -18.124 1.00 52.84 68 GLU A N 1
ATOM 509 C CA . GLU A 1 68 ? 10.303 8.763 -18.792 1.00 52.84 68 GLU A CA 1
ATOM 510 C C . GLU A 1 68 ? 10.136 8.535 -20.308 1.00 52.84 68 GLU A C 1
ATOM 512 O O . GLU A 1 68 ? 11.098 8.677 -21.062 1.00 52.84 68 GLU A O 1
ATOM 517 N N . THR A 1 69 ? 8.921 8.250 -20.786 1.00 51.72 69 THR A N 1
ATOM 518 C CA . THR A 1 69 ? 8.638 7.979 -22.211 1.00 51.72 69 THR A CA 1
ATOM 519 C C . THR A 1 69 ? 9.026 9.133 -23.169 1.00 51.72 69 THR A C 1
ATOM 521 O O . THR A 1 69 ? 9.623 8.851 -24.214 1.00 51.72 69 THR A O 1
ATOM 524 N N . PRO A 1 70 ? 8.803 10.430 -22.859 1.00 51.28 70 PRO A N 1
ATOM 525 C CA . PRO A 1 70 ? 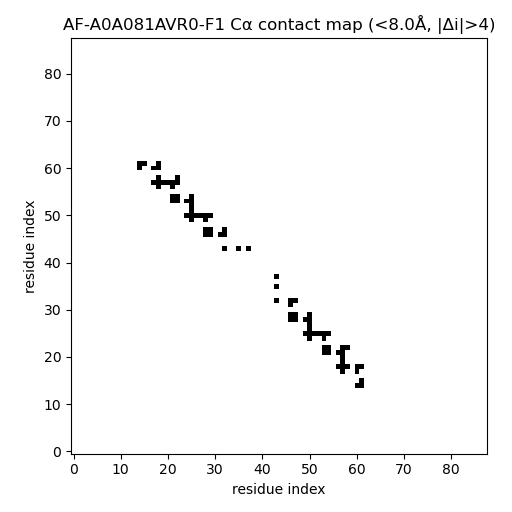9.318 11.518 -23.699 1.00 51.28 70 PRO A CA 1
ATOM 526 C C . PRO A 1 70 ? 10.844 11.703 -23.602 1.00 51.28 70 PRO A C 1
ATOM 528 O O . PRO A 1 70 ? 11.479 12.011 -24.610 1.00 51.28 70 PRO A O 1
ATOM 531 N N . ALA A 1 71 ? 11.454 11.481 -22.433 1.00 51.22 71 ALA A N 1
ATOM 532 C CA . ALA A 1 71 ? 12.887 11.714 -22.220 1.00 51.22 71 ALA A CA 1
ATOM 533 C C . ALA A 1 71 ? 13.770 10.611 -22.831 1.00 51.22 71 ALA A C 1
ATOM 535 O O . ALA A 1 71 ? 14.785 10.914 -23.457 1.00 51.22 71 ALA A O 1
ATOM 536 N N . ALA A 1 72 ? 13.359 9.344 -22.731 1.00 52.69 72 ALA A N 1
ATOM 537 C CA . ALA A 1 72 ? 14.061 8.221 -23.352 1.00 52.69 72 ALA A CA 1
ATOM 538 C C . ALA A 1 72 ? 13.953 8.254 -24.888 1.00 52.69 72 ALA A C 1
ATOM 540 O O . ALA A 1 72 ? 14.922 7.961 -25.585 1.00 52.69 72 ALA A O 1
ATOM 541 N N . THR A 1 73 ? 12.813 8.701 -25.429 1.00 52.12 73 THR A N 1
ATOM 542 C CA . THR A 1 73 ? 12.632 8.891 -26.880 1.00 52.12 73 THR A CA 1
ATOM 543 C C . THR A 1 73 ? 13.444 10.081 -27.409 1.00 52.12 73 THR A C 1
ATOM 545 O O . THR A 1 73 ? 13.959 10.030 -28.528 1.00 52.12 73 THR A O 1
ATOM 548 N N . ALA A 1 74 ? 13.603 11.143 -26.610 1.00 52.06 74 ALA A N 1
ATOM 549 C CA . ALA A 1 74 ? 14.468 12.274 -26.945 1.00 52.06 74 ALA A CA 1
ATOM 550 C C . ALA A 1 74 ? 15.961 11.895 -26.898 1.00 52.06 74 ALA A C 1
ATOM 552 O O . ALA A 1 74 ? 16.690 12.212 -27.836 1.00 52.06 74 ALA A O 1
ATOM 553 N N . ALA A 1 75 ? 16.396 11.148 -25.877 1.00 52.09 75 ALA A N 1
ATOM 554 C CA . ALA A 1 75 ? 17.776 10.670 -25.743 1.00 52.09 75 ALA A CA 1
ATOM 555 C C . ALA A 1 75 ? 18.162 9.624 -26.811 1.00 52.09 75 ALA A C 1
ATOM 557 O O . ALA A 1 75 ? 19.298 9.613 -27.289 1.00 52.09 75 ALA A O 1
ATOM 558 N N . ALA A 1 76 ? 17.213 8.783 -27.243 1.00 53.38 76 ALA A N 1
ATOM 559 C CA . ALA A 1 76 ? 17.417 7.834 -28.340 1.00 53.38 76 ALA A CA 1
ATOM 560 C C . ALA A 1 76 ? 17.537 8.523 -29.713 1.00 53.38 76 ALA A C 1
ATOM 562 O O . ALA A 1 76 ? 18.250 8.032 -30.583 1.00 53.38 76 ALA A O 1
ATOM 563 N N . LYS A 1 77 ? 16.888 9.680 -29.913 1.00 51.88 77 LYS A N 1
ATOM 564 C CA . LYS A 1 77 ? 17.035 10.484 -31.142 1.00 51.88 77 LYS A CA 1
ATOM 565 C C . LYS A 1 77 ? 18.295 11.352 -31.166 1.00 51.88 77 LYS A C 1
ATOM 567 O O . LYS A 1 77 ? 18.710 11.756 -32.247 1.00 51.88 77 LYS A O 1
ATOM 572 N N . SER A 1 78 ? 18.897 11.649 -30.014 1.00 46.94 78 SER A N 1
ATOM 573 C CA . SER A 1 78 ? 20.065 12.534 -29.909 1.00 46.94 78 SER A CA 1
ATOM 574 C C . SER A 1 78 ? 21.414 11.813 -29.854 1.00 46.94 78 SER A C 1
ATOM 576 O O . SER A 1 78 ? 22.429 12.481 -29.688 1.00 46.94 78 SER A O 1
ATOM 578 N N . SER A 1 79 ? 21.454 10.482 -29.978 1.00 43.06 79 SER A N 1
ATOM 579 C CA . SER A 1 79 ? 22.710 9.746 -30.169 1.00 43.06 79 SER A CA 1
ATOM 580 C C . SER A 1 79 ? 22.932 9.482 -31.659 1.00 43.06 79 SER A C 1
ATOM 582 O O . SER A 1 79 ? 22.465 8.461 -32.165 1.00 43.06 79 SER A O 1
ATOM 584 N N . PRO A 1 80 ? 23.634 10.361 -32.402 1.00 46.56 80 PRO A N 1
ATOM 585 C CA . PRO A 1 80 ? 24.199 9.951 -33.671 1.00 46.56 80 PRO A CA 1
ATOM 586 C C . PRO A 1 80 ? 25.266 8.899 -33.358 1.00 46.56 80 PRO A C 1
ATOM 588 O O . PRO A 1 80 ? 26.272 9.175 -32.706 1.00 46.56 80 PRO A O 1
ATOM 591 N N . THR A 1 81 ? 25.021 7.665 -33.790 1.00 48.12 81 THR A N 1
ATOM 592 C CA . THR A 1 81 ? 26.041 6.623 -33.888 1.00 48.12 81 THR A CA 1
ATOM 593 C C . THR A 1 81 ? 27.120 7.102 -34.859 1.00 48.12 81 THR A C 1
ATOM 595 O O . THR A 1 81 ? 27.059 6.841 -36.057 1.00 48.12 81 THR A O 1
ATOM 598 N N . THR A 1 82 ? 28.120 7.819 -34.354 1.00 42.72 82 THR A N 1
ATOM 599 C CA . THR A 1 82 ? 29.380 8.012 -35.067 1.00 42.72 82 THR A CA 1
ATOM 600 C C . THR A 1 82 ? 30.145 6.698 -34.954 1.00 42.72 82 THR A C 1
ATOM 602 O O . THR A 1 82 ? 30.808 6.441 -33.953 1.00 42.72 82 THR A O 1
ATOM 605 N N . ARG A 1 83 ? 30.002 5.829 -35.961 1.00 53.31 83 ARG A N 1
ATOM 606 C CA . ARG A 1 83 ? 30.981 4.773 -36.246 1.00 53.31 83 ARG A CA 1
ATOM 607 C C . ARG A 1 83 ? 32.290 5.458 -36.650 1.00 53.31 83 ARG A C 1
ATOM 609 O O . ARG A 1 83 ? 32.273 6.171 -37.651 1.00 53.31 83 ARG A O 1
ATOM 616 N N . PRO A 1 84 ? 33.423 5.228 -35.974 1.00 45.97 84 PRO A N 1
ATOM 617 C CA . PRO A 1 84 ? 34.697 5.261 -36.654 1.00 45.97 84 PRO A CA 1
ATOM 618 C C . PRO A 1 84 ? 34.919 3.860 -37.230 1.00 45.97 84 PRO A C 1
ATOM 620 O O . PRO A 1 84 ? 35.343 2.939 -36.534 1.00 45.97 84 PRO A O 1
ATOM 623 N N . ASP A 1 85 ? 34.595 3.698 -38.511 1.00 54.97 85 ASP A N 1
ATOM 624 C CA . ASP A 1 85 ? 35.402 2.818 -39.350 1.00 54.97 85 ASP A CA 1
ATOM 625 C C . ASP A 1 85 ? 36.842 3.346 -39.288 1.00 54.97 85 ASP A C 1
ATOM 627 O O . ASP A 1 85 ? 37.030 4.560 -39.375 1.00 54.97 85 ASP A O 1
ATOM 631 N N . THR A 1 86 ? 37.829 2.471 -39.075 1.00 41.16 86 THR A N 1
ATOM 632 C CA . THR A 1 86 ? 39.123 2.393 -39.794 1.00 41.16 86 THR A CA 1
ATOM 633 C C . THR A 1 86 ? 40.099 1.520 -38.983 1.00 41.16 86 THR A C 1
ATOM 635 O O . THR A 1 86 ? 40.653 1.951 -37.976 1.00 41.16 86 THR A O 1
ATOM 638 N N . GLN A 1 87 ? 40.298 0.285 -39.451 1.00 37.28 87 GLN A N 1
ATOM 639 C CA . GLN A 1 87 ? 41.541 -0.494 -39.299 1.00 37.28 87 GLN A CA 1
ATOM 640 C C . GLN A 1 87 ? 42.512 -0.011 -40.403 1.00 37.28 87 GLN A C 1
ATOM 642 O O . GLN A 1 87 ? 42.024 0.401 -41.461 1.00 37.28 87 GLN A O 1
ATOM 647 N N . PRO A 1 88 ? 43.841 -0.015 -40.207 1.00 48.84 88 PRO A N 1
ATOM 648 C CA . PRO A 1 88 ? 44.632 -1.251 -40.181 1.00 48.84 88 PRO A CA 1
ATOM 649 C C . PRO A 1 88 ? 45.529 -1.414 -38.947 1.00 48.84 88 PRO A C 1
ATOM 651 O O . PRO A 1 88 ? 45.970 -0.395 -38.374 1.00 48.84 88 PRO A O 1
#

Solvent-accessible surface area (backbone atoms only — not comparable to full-atom values): 5099 Å² total; per-residue (Å²): 132,86,82,77,81,72,75,72,64,58,54,55,55,52,38,50,52,51,19,50,48,28,36,49,52,13,50,49,31,52,53,56,41,70,75,49,64,86,84,49,52,67,62,46,50,50,30,49,50,50,18,51,52,30,34,51,50,14,52,48,62,61,48,53,60,73,66,42,54,64,55,54,56,48,55,63,70,69,58,78,83,78,76,81,83,78,86,135

Mean predicted aligned error: 14.08 Å